Protein AF-A0A849TF58-F1 (afdb_monomer_lite)

Secondary structure (DSSP, 8-state):
------SEEEEEEEEETTEEEEEEEEEEEEE-SSSS-EEEEESS--SSS-EEEEPPPSS---TT--------------

Structure (mmCIF, N/CA/C/O backbone):
data_AF-A0A849TF58-F1
#
_entry.id   AF-A0A849TF58-F1
#
loop_
_atom_site.group_PDB
_atom_site.id
_atom_site.type_symbol
_atom_site.label_atom_id
_atom_site.label_alt_id
_atom_site.label_comp_id
_atom_site.label_asym_id
_atom_site.label_entity_id
_atom_site.label_seq_id
_atom_site.pdbx_PDB_ins_code
_atom_site.Cartn_x
_atom_site.Cartn_y
_atom_site.Cartn_z
_atom_site.occupancy
_atom_site.B_iso_or_equiv
_atom_site.auth_seq_id
_atom_site.auth_comp_id
_atom_site.auth_asym_id
_atom_site.auth_atom_id
_atom_site.pdbx_PDB_model_num
ATOM 1 N N . MET A 1 1 ? -0.302 -8.122 -22.297 1.00 43.66 1 MET A N 1
ATOM 2 C CA . MET A 1 1 ? 0.039 -7.149 -21.241 1.00 43.66 1 MET A CA 1
ATOM 3 C C . MET A 1 1 ? 1.039 -7.858 -20.357 1.00 43.66 1 MET A C 1
ATOM 5 O O . MET A 1 1 ? 0.698 -8.925 -19.873 1.00 43.66 1 MET A O 1
ATOM 9 N N . ALA A 1 2 ? 2.295 -7.410 -20.330 1.00 44.88 2 ALA A N 1
ATOM 10 C CA . ALA A 1 2 ? 3.360 -8.140 -19.647 1.00 44.88 2 ALA A CA 1
ATOM 11 C C . ALA A 1 2 ? 2.985 -8.336 -18.172 1.00 44.88 2 ALA A C 1
ATOM 13 O O . ALA A 1 2 ? 2.689 -7.357 -17.488 1.00 44.88 2 ALA A O 1
ATOM 14 N N . ASP A 1 3 ? 2.969 -9.594 -17.734 1.00 58.41 3 ASP A N 1
ATOM 15 C CA . ASP A 1 3 ? 2.744 -10.030 -16.356 1.00 58.41 3 ASP A CA 1
ATOM 16 C C . ASP A 1 3 ? 3.950 -9.595 -15.511 1.00 58.41 3 ASP A C 1
ATOM 18 O O . ASP A 1 3 ? 4.868 -10.359 -15.220 1.00 58.41 3 ASP A O 1
ATOM 22 N N . ARG A 1 4 ? 4.056 -8.288 -15.258 1.00 68.25 4 ARG A N 1
ATOM 23 C CA . ARG A 1 4 ? 5.094 -7.744 -14.394 1.00 68.25 4 ARG A CA 1
ATOM 24 C C . ARG A 1 4 ? 4.573 -7.905 -12.979 1.00 68.25 4 ARG A C 1
ATOM 26 O O . ARG A 1 4 ? 3.589 -7.264 -12.612 1.00 68.25 4 ARG A O 1
ATOM 33 N N . GLN A 1 5 ? 5.211 -8.783 -12.214 1.00 72.75 5 GLN A N 1
ATOM 34 C CA . GLN A 1 5 ? 4.893 -8.934 -10.802 1.00 72.75 5 GLN A CA 1
ATOM 35 C C . GLN A 1 5 ? 5.045 -7.574 -10.104 1.00 72.75 5 GLN A C 1
ATOM 37 O O . GLN A 1 5 ? 5.983 -6.829 -10.409 1.00 72.75 5 GLN A O 1
ATOM 42 N N . PRO A 1 6 ? 4.108 -7.213 -9.218 1.00 80.19 6 PRO A N 1
ATOM 43 C CA . PRO A 1 6 ? 4.159 -5.937 -8.528 1.00 80.19 6 PRO A CA 1
ATOM 44 C C . PRO A 1 6 ? 5.346 -5.893 -7.565 1.00 80.19 6 PRO A C 1
ATOM 46 O O . PRO A 1 6 ? 5.509 -6.787 -6.742 1.00 80.19 6 PRO A O 1
ATOM 49 N N . ASP A 1 7 ? 6.148 -4.829 -7.637 1.00 85.44 7 ASP A N 1
ATOM 50 C CA . ASP A 1 7 ? 7.280 -4.618 -6.724 1.00 85.44 7 ASP A CA 1
ATOM 51 C C . ASP A 1 7 ? 6.806 -4.393 -5.280 1.00 85.44 7 ASP A C 1
ATOM 53 O O . ASP A 1 7 ? 7.498 -4.748 -4.326 1.00 85.44 7 ASP A O 1
ATOM 57 N N . PHE A 1 8 ? 5.621 -3.794 -5.113 1.00 89.38 8 PHE A N 1
ATOM 58 C CA 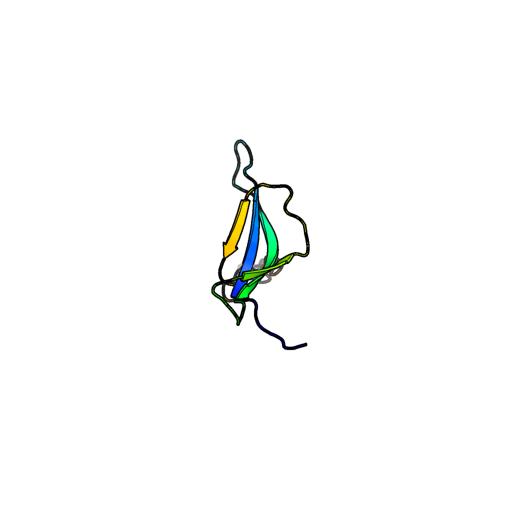. PHE A 1 8 ? 5.004 -3.560 -3.812 1.00 89.38 8 PHE A CA 1
ATOM 59 C C . PHE A 1 8 ? 3.486 -3.747 -3.859 1.00 89.38 8 PHE A C 1
ATOM 61 O O . PHE A 1 8 ? 2.821 -3.469 -4.856 1.00 89.38 8 PHE A O 1
ATOM 68 N N . VAL A 1 9 ? 2.915 -4.147 -2.730 1.00 89.62 9 VAL A N 1
ATOM 69 C CA . VAL A 1 9 ? 1.479 -4.145 -2.464 1.00 89.62 9 VAL A CA 1
ATOM 70 C C . VAL A 1 9 ? 1.118 -2.876 -1.697 1.00 89.62 9 VAL A C 1
ATOM 72 O O . VAL A 1 9 ? 1.802 -2.486 -0.747 1.00 89.62 9 VAL A O 1
ATOM 75 N N . VAL A 1 10 ? 0.025 -2.236 -2.109 1.00 92.00 10 VAL A N 1
ATOM 76 C CA . VAL A 1 10 ? -0.457 -0.986 -1.520 1.00 92.00 10 VAL A CA 1
ATOM 77 C C . VAL A 1 10 ? -1.527 -1.289 -0.478 1.00 92.00 10 VAL A C 1
ATOM 79 O O . VAL A 1 10 ? -2.571 -1.868 -0.792 1.00 92.00 10 VAL A O 1
ATOM 82 N N . TYR A 1 11 ? -1.297 -0.840 0.753 1.00 90.19 11 TYR A N 1
ATOM 83 C CA . TYR A 1 11 ? -2.244 -0.952 1.856 1.00 90.19 11 TYR A CA 1
ATOM 84 C C . TYR A 1 11 ? -2.722 0.420 2.320 1.00 90.19 11 TYR A C 1
ATOM 86 O O . TYR A 1 11 ? -1.925 1.323 2.569 1.00 90.19 11 TYR A O 1
ATOM 94 N N . SER A 1 12 ? -4.030 0.567 2.513 1.00 90.19 12 SER A N 1
ATOM 95 C CA . SER A 1 12 ? -4.598 1.645 3.315 1.00 90.19 12 SER A CA 1
ATOM 96 C C . SER A 1 12 ? -4.619 1.209 4.774 1.00 90.19 12 SER A C 1
ATOM 98 O O . SER A 1 12 ? -5.183 0.163 5.099 1.00 90.19 12 SER A O 1
ATOM 100 N N . VAL A 1 13 ? -4.011 2.009 5.648 1.00 88.50 13 VAL A N 1
ATOM 101 C CA . VAL A 1 13 ? -3.995 1.745 7.091 1.00 88.50 13 VAL A CA 1
ATOM 102 C C . VAL A 1 13 ? -4.914 2.742 7.773 1.00 88.50 13 VAL A C 1
ATOM 104 O O . VAL A 1 13 ? -4.700 3.954 7.689 1.00 88.50 13 VAL A O 1
ATOM 107 N N . ARG A 1 14 ? -5.945 2.231 8.450 1.00 85.12 14 ARG A N 1
ATOM 1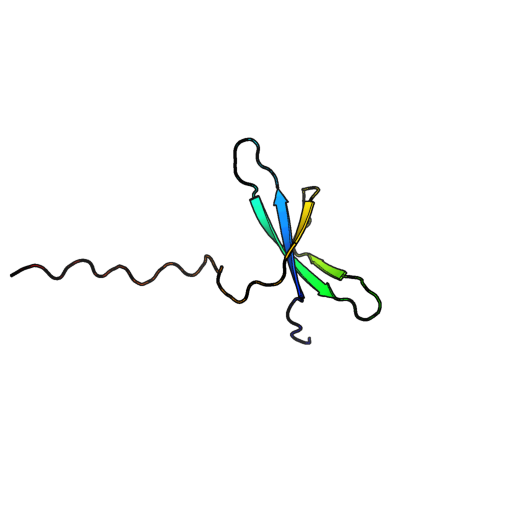08 C CA . ARG A 1 14 ? -6.889 3.051 9.210 1.00 85.12 14 ARG A CA 1
ATOM 109 C C . ARG A 1 14 ? -6.773 2.760 10.703 1.00 85.12 14 ARG A C 1
ATOM 111 O O . ARG A 1 14 ? -7.033 1.619 11.093 1.00 85.12 14 ARG A O 1
ATOM 118 N N . PRO A 1 15 ? -6.431 3.765 11.527 1.00 83.50 15 PRO A N 1
ATOM 119 C CA . PRO A 1 15 ? -6.462 3.597 12.967 1.00 83.50 15 PRO A CA 1
ATOM 120 C C . PRO A 1 15 ? -7.908 3.436 13.434 1.00 83.50 15 PRO A C 1
ATOM 122 O O . PRO A 1 15 ? -8.824 4.068 12.897 1.00 83.50 15 PRO A O 1
ATOM 125 N N . ARG A 1 16 ? -8.109 2.587 14.438 1.00 81.06 16 ARG A N 1
ATOM 126 C CA . ARG A 1 16 ? -9.381 2.460 15.148 1.00 81.06 16 ARG A CA 1
ATOM 127 C C . ARG A 1 16 ? -9.159 2.796 16.610 1.00 81.06 16 ARG A C 1
ATOM 129 O O . ARG A 1 16 ? -8.244 2.278 17.240 1.00 81.06 16 ARG A O 1
ATOM 136 N N . GLU A 1 17 ? -10.012 3.654 17.150 1.00 80.75 17 GLU A N 1
ATOM 137 C CA . GLU A 1 17 ? -9.945 4.013 18.560 1.00 80.75 17 GLU A CA 1
ATOM 138 C C . GLU A 1 17 ? -10.247 2.775 19.418 1.00 80.75 17 GLU A C 1
ATOM 140 O O . GLU A 1 17 ? -11.282 2.128 19.251 1.00 80.75 17 GLU A O 1
ATOM 145 N N . GLY A 1 18 ? -9.294 2.390 20.270 1.00 82.88 18 GLY A N 1
ATOM 146 C CA . GLY A 1 18 ? -9.411 1.219 21.144 1.00 82.88 18 GLY A CA 1
ATOM 147 C C . GLY A 1 18 ? -9.216 -0.148 20.472 1.00 82.88 18 GLY A C 1
ATOM 148 O O . GLY A 1 18 ? -9.431 -1.164 21.130 1.00 82.88 18 GLY A O 1
ATOM 149 N N . ALA A 1 19 ? -8.804 -0.218 19.200 1.00 82.06 19 ALA A N 1
ATOM 150 C CA . ALA A 1 19 ? -8.575 -1.492 18.514 1.00 82.06 19 ALA A CA 1
ATOM 151 C C . ALA A 1 19 ? -7.358 -1.459 17.580 1.00 82.06 19 ALA A C 1
ATOM 153 O O . ALA A 1 19 ? -6.731 -0.426 17.363 1.00 82.06 19 ALA A O 1
ATOM 154 N N . ARG A 1 20 ? -7.013 -2.628 17.028 1.00 81.50 20 ARG A N 1
ATOM 155 C CA . ARG A 1 20 ? -5.915 -2.763 16.065 1.00 81.50 20 ARG A CA 1
ATOM 156 C C . ARG A 1 20 ? -6.229 -2.010 14.773 1.00 81.50 20 ARG A C 1
ATOM 158 O O . ARG A 1 20 ? -7.375 -1.991 14.316 1.00 81.50 20 ARG A O 1
ATOM 165 N N . ASP A 1 21 ? -5.181 -1.455 14.178 1.00 85.69 21 ASP A N 1
ATOM 166 C CA . ASP A 1 21 ? -5.248 -0.797 12.880 1.00 85.69 21 ASP A CA 1
ATOM 167 C C . ASP A 1 21 ? -5.795 -1.750 11.817 1.00 85.69 21 ASP A C 1
ATOM 169 O O . ASP A 1 21 ? -5.400 -2.914 11.724 1.00 85.69 21 ASP A O 1
ATOM 173 N N . VAL A 1 22 ? -6.701 -1.240 10.987 1.00 86.25 22 VAL A N 1
ATOM 174 C CA . VAL A 1 22 ? -7.259 -1.991 9.866 1.00 86.25 22 VAL A CA 1
ATOM 175 C C . VAL A 1 22 ? -6.362 -1.782 8.659 1.00 86.25 22 VAL A C 1
ATOM 177 O O . VAL A 1 22 ? -6.240 -0.664 8.155 1.00 86.25 22 VAL A O 1
ATOM 180 N N . TRP A 1 23 ? -5.770 -2.872 8.183 1.00 88.25 23 TRP A N 1
ATOM 181 C CA . TRP A 1 23 ? -4.980 -2.909 6.960 1.00 88.25 23 TRP A CA 1
ATOM 182 C C . TRP A 1 23 ? -5.869 -3.403 5.828 1.00 88.25 23 TRP A C 1
ATOM 184 O O . TRP A 1 23 ? -6.407 -4.503 5.882 1.00 88.25 23 TRP A O 1
ATOM 194 N N . THR A 1 24 ? -6.073 -2.568 4.816 1.00 88.25 24 THR A N 1
ATOM 195 C CA . THR A 1 24 ? -6.879 -2.910 3.639 1.00 88.25 24 THR A CA 1
ATOM 196 C C . THR A 1 24 ? -5.984 -2.872 2.415 1.00 88.25 24 THR A C 1
ATOM 198 O O . THR A 1 24 ? -5.399 -1.829 2.133 1.00 88.25 24 THR A O 1
ATOM 201 N N . ARG A 1 25 ? -5.865 -3.984 1.685 1.00 89.75 25 ARG A N 1
ATOM 202 C CA . ARG A 1 25 ? -5.174 -3.996 0.391 1.00 89.75 25 ARG A CA 1
ATOM 203 C C . ARG A 1 25 ? -6.011 -3.204 -0.614 1.00 89.75 25 ARG A C 1
ATOM 205 O O . ARG A 1 25 ? -7.186 -3.503 -0.788 1.00 89.75 25 ARG A O 1
ATOM 212 N N . ILE A 1 26 ? -5.411 -2.191 -1.234 1.00 91.06 26 ILE A N 1
ATOM 213 C CA . ILE A 1 26 ? -6.097 -1.280 -2.169 1.00 91.06 26 ILE A CA 1
ATOM 214 C C . ILE A 1 26 ? -5.462 -1.242 -3.563 1.00 91.06 26 ILE A C 1
ATOM 216 O O . ILE A 1 26 ? -5.973 -0.544 -4.435 1.00 91.06 26 ILE A O 1
ATOM 220 N N . GLY A 1 27 ? -4.349 -1.953 -3.772 1.00 90.44 27 GLY A N 1
ATOM 221 C CA . GLY A 1 27 ? -3.707 -2.011 -5.080 1.00 90.44 27 GLY A CA 1
ATOM 222 C C . GLY A 1 27 ? -2.268 -2.521 -5.063 1.00 90.44 27 GLY A C 1
ATOM 223 O O . GLY A 1 27 ? -1.841 -3.224 -4.139 1.00 90.44 27 GLY A O 1
ATOM 224 N N . ALA A 1 28 ? -1.523 -2.138 -6.097 1.00 91.44 28 ALA A N 1
ATOM 225 C CA . ALA A 1 28 ? -0.136 -2.523 -6.345 1.00 91.44 28 ALA A CA 1
ATOM 226 C C . ALA A 1 28 ? 0.720 -1.317 -6.767 1.00 91.44 28 ALA A C 1
ATOM 228 O O . ALA A 1 28 ? 0.211 -0.345 -7.325 1.00 91.44 28 ALA A O 1
ATOM 229 N N . ALA A 1 29 ? 2.023 -1.377 -6.499 1.00 90.56 29 ALA A N 1
ATOM 230 C CA . ALA A 1 29 ? 2.986 -0.374 -6.925 1.00 90.56 29 ALA A CA 1
ATOM 231 C C . ALA A 1 29 ? 4.139 -1.003 -7.705 1.00 90.56 29 ALA A C 1
ATOM 233 O O . ALA A 1 29 ? 4.591 -2.106 -7.400 1.00 90.56 29 ALA A O 1
ATOM 234 N N . PHE A 1 30 ? 4.632 -0.246 -8.676 1.00 88.62 30 PHE A N 1
ATOM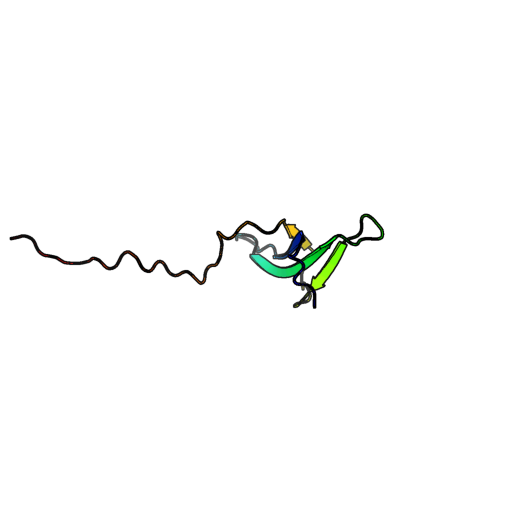 235 C CA . PHE A 1 30 ? 5.701 -0.641 -9.582 1.00 88.62 30 PHE A CA 1
ATOM 236 C C . PHE A 1 30 ? 6.788 0.419 -9.564 1.00 88.62 30 PHE A C 1
ATOM 238 O O . PHE A 1 30 ? 6.489 1.620 -9.559 1.00 88.62 30 PHE A O 1
ATOM 245 N N . LYS A 1 31 ? 8.048 -0.009 -9.593 1.00 87.06 31 LYS A N 1
ATOM 246 C CA . LYS A 1 31 ? 9.156 0.925 -9.794 1.00 87.06 31 LYS A CA 1
ATOM 247 C C . LYS A 1 31 ? 9.094 1.484 -11.209 1.00 87.06 31 LYS A C 1
ATOM 249 O O . LYS A 1 31 ? 8.951 0.746 -12.184 1.00 87.06 31 LYS A O 1
ATOM 254 N N . HIS A 1 32 ? 9.164 2.803 -11.313 1.00 81.88 32 HIS A N 1
ATOM 255 C CA . HIS A 1 32 ? 9.192 3.480 -12.595 1.00 81.88 32 HIS A CA 1
ATOM 256 C C . HIS A 1 32 ? 10.597 3.385 -13.205 1.00 81.88 32 HIS A C 1
ATOM 258 O O . HIS A 1 32 ? 11.595 3.444 -12.499 1.00 81.88 32 HIS A O 1
ATOM 264 N N . ASP A 1 33 ? 10.679 3.251 -14.526 1.00 74.25 33 ASP A N 1
ATOM 265 C CA . ASP A 1 33 ? 11.952 3.017 -15.227 1.00 74.25 33 ASP A CA 1
ATOM 266 C C . ASP A 1 33 ? 12.816 4.287 -15.325 1.00 74.25 33 ASP A C 1
ATOM 268 O O . ASP A 1 33 ? 14.041 4.253 -15.340 1.00 74.25 33 ASP A O 1
ATOM 272 N N . ARG A 1 34 ? 12.156 5.449 -15.370 1.00 69.25 34 ARG A N 1
ATOM 273 C CA . ARG A 1 34 ? 12.780 6.724 -15.754 1.00 69.25 34 ARG A CA 1
ATOM 274 C C . ARG A 1 34 ? 13.315 7.566 -14.588 1.00 69.25 34 ARG A C 1
ATOM 276 O O . ARG A 1 34 ? 13.870 8.631 -14.838 1.00 69.25 34 ARG A O 1
ATOM 283 N N . ALA A 1 35 ? 13.083 7.149 -13.342 1.00 70.75 35 ALA A N 1
ATOM 284 C CA . ALA A 1 35 ? 13.476 7.859 -12.119 1.00 70.75 35 ALA A CA 1
ATOM 285 C C . ALA A 1 35 ? 13.273 6.961 -10.883 1.00 70.75 35 ALA A C 1
ATOM 287 O O . ALA A 1 35 ? 12.627 5.923 -10.992 1.00 70.75 35 ALA A O 1
ATOM 288 N N . ASP A 1 36 ? 13.704 7.414 -9.698 1.00 78.62 36 ASP A N 1
ATOM 289 C CA . ASP A 1 36 ? 13.394 6.800 -8.387 1.00 78.62 36 ASP A CA 1
ATOM 290 C C . ASP A 1 36 ? 11.924 7.049 -7.965 1.00 78.62 36 ASP A C 1
ATOM 292 O O . ASP A 1 36 ? 11.600 7.492 -6.866 1.00 78.62 36 ASP A O 1
ATOM 296 N N . GLY A 1 37 ? 11.008 6.870 -8.917 1.00 82.81 37 GLY A N 1
ATOM 297 C CA . GLY A 1 37 ? 9.577 7.087 -8.765 1.00 82.81 37 GLY A CA 1
ATOM 298 C C . GLY A 1 37 ? 8.819 5.768 -8.691 1.00 82.81 37 GLY A C 1
ATOM 299 O O . GLY A 1 37 ? 9.256 4.739 -9.208 1.00 82.81 37 GLY A O 1
ATOM 300 N N . LEU A 1 38 ? 7.638 5.808 -8.082 1.00 88.19 38 LEU A N 1
ATOM 301 C CA . LEU A 1 38 ? 6.739 4.664 -7.974 1.00 88.19 38 LEU A CA 1
ATOM 302 C C . LEU A 1 38 ? 5.438 4.977 -8.705 1.00 88.19 38 LEU A C 1
ATOM 304 O O . LEU A 1 38 ? 4.854 6.045 -8.530 1.00 88.19 38 LEU A O 1
ATOM 308 N N . THR A 1 39 ? 4.980 4.032 -9.517 1.00 88.62 39 THR A N 1
ATOM 309 C CA . THR A 1 39 ? 3.654 4.080 -10.137 1.00 88.62 39 THR A CA 1
ATOM 310 C C . THR A 1 39 ? 2.696 3.256 -9.295 1.00 88.62 39 THR A C 1
ATOM 312 O O . THR A 1 39 ? 2.973 2.090 -9.025 1.00 88.62 39 THR A O 1
ATOM 315 N N . LEU A 1 40 ? 1.580 3.855 -8.882 1.00 88.88 40 LEU A N 1
ATOM 316 C CA . LEU A 1 40 ? 0.549 3.211 -8.068 1.00 88.88 40 LEU A CA 1
ATOM 317 C C . LEU A 1 40 ? -0.657 2.874 -8.944 1.00 88.88 40 LEU A C 1
ATOM 319 O O . LEU A 1 40 ? -1.233 3.764 -9.566 1.00 88.88 40 LEU A O 1
ATOM 323 N N . LEU A 1 41 ? -1.055 1.605 -8.956 1.00 89.50 41 LEU A N 1
ATOM 324 C CA . LEU A 1 41 ? -2.338 1.159 -9.490 1.00 89.50 41 LEU A CA 1
ATOM 325 C C . LEU A 1 41 ? -3.273 0.917 -8.307 1.00 89.50 41 LEU A C 1
ATOM 327 O O . LEU A 1 41 ? -2.994 0.060 -7.469 1.00 89.50 41 LEU A O 1
ATOM 331 N N . LEU A 1 42 ? -4.340 1.711 -8.216 1.00 89.38 42 LEU A N 1
ATOM 332 C CA . LEU A 1 42 ? -5.292 1.685 -7.108 1.00 89.38 42 LEU A CA 1
ATOM 333 C C . LEU A 1 42 ? -6.667 1.249 -7.613 1.00 89.38 42 LEU A C 1
ATOM 335 O O . LEU A 1 42 ? -7.241 1.917 -8.470 1.00 89.38 42 LEU A O 1
ATOM 339 N N . ASP A 1 43 ? -7.210 0.186 -7.027 1.00 87.25 43 ASP A N 1
ATOM 340 C CA . ASP A 1 43 ? -8.591 -0.254 -7.264 1.00 87.25 4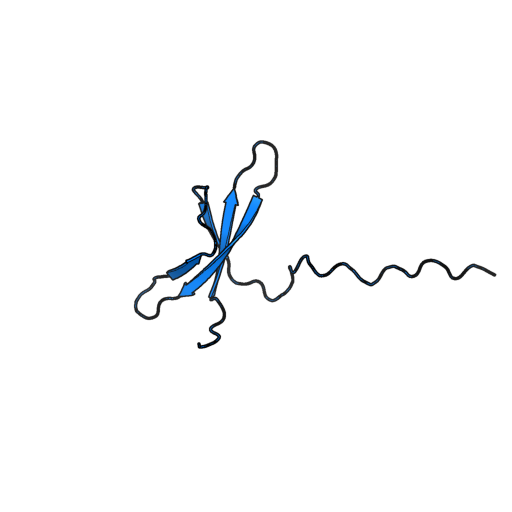3 ASP A CA 1
ATOM 341 C C . ASP A 1 43 ? -9.590 0.525 -6.394 1.00 87.25 43 ASP A C 1
ATOM 343 O O . ASP A 1 43 ? -10.773 0.635 -6.713 1.00 87.25 43 ASP A O 1
ATOM 347 N N . ALA A 1 44 ? -9.112 1.088 -5.280 1.00 86.31 44 ALA A N 1
ATOM 348 C CA . ALA A 1 44 ? -9.911 1.878 -4.355 1.00 86.31 44 ALA A CA 1
ATOM 349 C C . ALA A 1 44 ? -9.155 3.121 -3.879 1.00 86.31 44 ALA A C 1
ATOM 351 O O . ALA A 1 44 ? -7.952 3.086 -3.606 1.00 86.31 44 ALA A O 1
ATOM 352 N N . LEU A 1 45 ? -9.890 4.224 -3.715 1.00 86.31 45 LEU A N 1
ATOM 353 C CA . LEU A 1 45 ? -9.337 5.445 -3.142 1.00 86.31 45 LEU A CA 1
ATOM 354 C C . LEU A 1 45 ? -9.260 5.324 -1.611 1.00 86.31 45 LEU A C 1
ATOM 356 O O . LEU A 1 45 ? -10.263 5.003 -0.964 1.00 86.31 45 LEU A O 1
ATOM 360 N N . PRO A 1 46 ? -8.096 5.597 -0.997 1.00 82.94 46 PRO A N 1
ATOM 361 C CA . PRO A 1 46 ? -7.978 5.596 0.450 1.00 82.94 46 PRO A CA 1
ATOM 362 C C . PRO A 1 46 ? -8.792 6.755 1.036 1.00 82.94 46 PRO A C 1
ATOM 364 O O . PRO A 1 46 ? -8.517 7.922 0.786 1.00 82.94 46 PRO A O 1
ATOM 367 N N . ILE A 1 47 ? -9.775 6.428 1.875 1.00 81.25 47 ILE A N 1
ATOM 368 C CA . ILE A 1 47 ? -10.543 7.418 2.657 1.00 81.25 47 ILE A CA 1
ATOM 369 C C . ILE A 1 47 ? -9.693 7.971 3.829 1.00 81.25 47 ILE A C 1
ATOM 371 O O . ILE A 1 47 ? -10.052 8.949 4.479 1.00 81.25 47 ILE A O 1
ATOM 375 N N . GLY A 1 48 ? -8.563 7.323 4.134 1.00 73.88 48 GLY A N 1
ATOM 376 C CA . GLY A 1 48 ? -7.621 7.732 5.176 1.00 73.88 48 GLY A CA 1
ATOM 377 C C . GLY A 1 48 ? -6.447 8.561 4.649 1.00 73.88 48 GLY A C 1
ATOM 378 O O . GLY A 1 48 ? -6.245 8.712 3.451 1.00 73.88 48 GLY A O 1
ATOM 379 N N . ARG A 1 49 ? -5.615 9.055 5.572 1.00 78.62 49 ARG A N 1
ATOM 380 C CA . ARG A 1 49 ? -4.406 9.844 5.262 1.00 78.62 49 ARG A CA 1
ATOM 381 C C . ARG A 1 49 ? -3.139 9.007 5.057 1.00 78.62 49 ARG A C 1
ATOM 383 O O . ARG A 1 49 ? -2.110 9.560 4.687 1.00 78.62 49 ARG A O 1
ATOM 390 N N . LYS A 1 50 ? -3.186 7.702 5.351 1.00 86.25 50 LYS A N 1
ATOM 391 C CA . LYS A 1 50 ? -2.006 6.830 5.379 1.00 86.25 50 LYS A CA 1
ATOM 392 C C . LYS A 1 50 ? -2.136 5.688 4.379 1.00 86.25 50 LYS A C 1
ATOM 394 O O . LYS A 1 50 ? -3.073 4.890 4.440 1.00 86.25 50 LYS A O 1
ATOM 399 N N . VAL A 1 51 ? -1.141 5.604 3.504 1.00 89.56 51 VAL A N 1
ATOM 400 C CA . VAL A 1 51 ? -0.924 4.496 2.579 1.00 89.56 51 VAL A CA 1
ATOM 401 C C . VAL A 1 51 ? 0.465 3.935 2.850 1.00 89.56 51 VAL A C 1
ATOM 403 O O . VAL A 1 51 ? 1.413 4.693 3.043 1.00 89.56 51 VAL A O 1
ATOM 406 N N . VAL A 1 52 ? 0.570 2.614 2.918 1.00 89.50 52 VAL A N 1
ATOM 407 C CA . VAL A 1 52 ? 1.818 1.899 3.176 1.00 89.50 52 VAL A CA 1
ATOM 408 C C . VAL A 1 52 ? 2.094 0.973 2.003 1.00 89.50 52 VAL A C 1
ATOM 410 O O . VAL A 1 52 ? 1.214 0.228 1.573 1.00 89.50 52 VAL A O 1
ATOM 413 N N . LEU A 1 53 ? 3.322 1.030 1.497 1.00 89.88 53 LEU A N 1
ATOM 414 C CA . LEU A 1 53 ? 3.830 0.125 0.475 1.00 89.88 53 LEU A CA 1
ATOM 415 C C . LEU A 1 53 ? 4.641 -0.956 1.168 1.00 89.88 53 LEU A C 1
ATOM 417 O O . LEU A 1 53 ? 5.573 -0.648 1.909 1.00 89.88 53 LEU A O 1
ATOM 421 N N . MET A 1 54 ? 4.274 -2.210 0.943 1.00 86.81 54 MET A N 1
ATOM 422 C CA . MET A 1 54 ? 5.032 -3.349 1.446 1.00 86.81 54 MET A CA 1
ATOM 423 C C . MET A 1 54 ? 5.486 -4.211 0.278 1.00 86.81 54 MET A C 1
ATOM 425 O O . MET A 1 54 ? 4.728 -4.341 -0.680 1.00 86.81 54 MET A O 1
ATOM 429 N N . PRO A 1 55 ? 6.685 -4.811 0.329 1.00 85.62 55 PRO A N 1
ATOM 430 C CA . PRO A 1 55 ? 7.053 -5.814 -0.659 1.00 85.62 55 PRO A CA 1
ATOM 431 C C . PRO A 1 55 ? 6.005 -6.939 -0.654 1.00 85.62 55 PRO A C 1
ATOM 433 O O . PRO A 1 55 ? 5.433 -7.229 0.407 1.00 85.62 55 PRO A O 1
ATOM 436 N N . 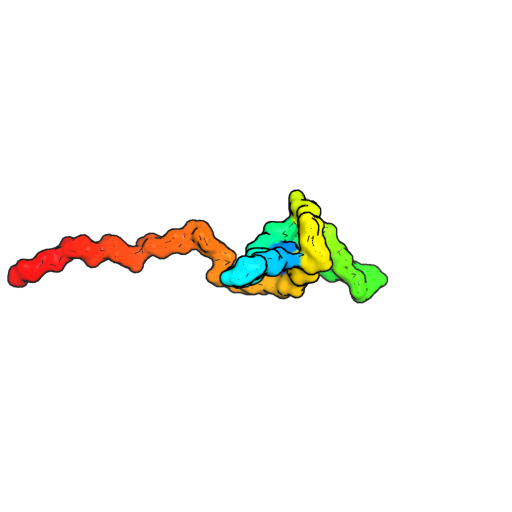PRO A 1 56 ? 5.708 -7.553 -1.811 1.00 77.62 56 PRO A N 1
ATOM 437 C CA . PRO A 1 56 ? 4.862 -8.733 -1.845 1.00 77.62 56 PRO A CA 1
ATOM 438 C C . PRO A 1 56 ? 5.501 -9.791 -0.941 1.00 77.62 56 PRO A C 1
ATOM 440 O O . PRO A 1 56 ? 6.647 -10.190 -1.146 1.00 77.62 56 PRO A O 1
ATOM 443 N N . LYS A 1 57 ? 4.782 -10.207 0.105 1.00 68.19 57 LYS A N 1
ATOM 444 C CA . LYS A 1 57 ? 5.154 -11.426 0.820 1.00 68.19 57 LYS A CA 1
ATOM 445 C C . LYS A 1 57 ? 5.017 -12.560 -0.192 1.00 68.19 57 LYS A C 1
ATOM 447 O O . LYS A 1 57 ? 3.958 -12.667 -0.808 1.00 68.19 57 LYS A O 1
ATOM 452 N N . ALA A 1 58 ? 6.074 -13.349 -0.378 1.00 57.91 58 ALA A N 1
ATOM 453 C CA . ALA A 1 58 ? 5.940 -14.649 -1.021 1.00 57.91 58 ALA A CA 1
ATOM 454 C C . ALA A 1 58 ? 4.809 -15.394 -0.295 1.00 57.91 58 ALA A C 1
ATOM 456 O O . ALA A 1 58 ? 4.755 -15.368 0.932 1.00 57.91 58 ALA A O 1
ATOM 457 N N . ASP A 1 59 ? 3.863 -15.898 -1.073 1.00 51.16 59 ASP A N 1
ATOM 458 C CA . ASP A 1 59 ? 2.575 -16.472 -0.695 1.00 51.16 59 ASP A CA 1
ATOM 459 C C . ASP A 1 59 ? 2.534 -17.156 0.688 1.00 51.16 59 ASP A C 1
ATOM 461 O O . ASP A 1 59 ? 2.864 -18.329 0.807 1.00 51.16 59 ASP A O 1
ATOM 465 N N . GLU A 1 60 ? 2.076 -16.452 1.730 1.00 47.59 60 GLU A N 1
ATOM 466 C CA . GLU A 1 60 ? 1.707 -17.069 3.024 1.00 47.59 60 GLU A CA 1
ATOM 467 C C . GLU A 1 60 ? 0.454 -16.451 3.682 1.00 47.59 60 GLU A C 1
ATOM 469 O O . GLU A 1 60 ? 0.027 -16.904 4.737 1.00 47.59 60 GLU A O 1
ATOM 474 N N . ASP A 1 61 ? -0.196 -15.457 3.070 1.00 45.09 61 ASP A N 1
ATOM 475 C CA . ASP A 1 61 ? -1.405 -14.828 3.630 1.00 45.09 61 ASP A CA 1
ATOM 476 C C . ASP A 1 61 ? -2.488 -14.684 2.549 1.00 45.09 61 ASP A C 1
ATOM 478 O O . ASP A 1 61 ? -2.867 -13.588 2.133 1.00 45.09 61 ASP A O 1
ATOM 482 N N . ASP A 1 62 ? -2.978 -15.833 2.085 1.00 47.47 62 ASP A N 1
ATOM 483 C CA . ASP A 1 62 ? -4.281 -15.956 1.439 1.00 47.47 62 ASP A CA 1
ATOM 484 C C . ASP A 1 62 ? -5.296 -16.451 2.492 1.00 47.47 62 ASP A C 1
ATOM 486 O O . ASP A 1 62 ? -5.311 -17.638 2.831 1.00 47.47 62 ASP A O 1
ATOM 490 N N . PRO A 1 63 ? -6.140 -15.576 3.074 1.00 41.88 63 PRO A N 1
ATOM 491 C CA . PRO A 1 63 ? -7.130 -15.997 4.062 1.00 41.88 63 PRO A CA 1
ATOM 492 C C . PRO A 1 63 ? -8.337 -16.736 3.448 1.00 41.88 63 PRO A C 1
ATOM 494 O O . PRO A 1 63 ? -9.314 -16.956 4.162 1.00 41.88 63 PRO A O 1
ATOM 497 N N . ALA A 1 64 ? -8.301 -17.136 2.166 1.00 47.44 64 ALA A N 1
ATOM 498 C CA . ALA A 1 64 ? -9.278 -18.062 1.584 1.00 47.44 64 ALA A CA 1
ATOM 499 C C . ALA A 1 64 ? -8.813 -19.532 1.609 1.00 47.44 64 ALA A C 1
ATOM 501 O O . ALA A 1 64 ? -9.560 -20.422 1.201 1.00 47.44 64 ALA A O 1
ATOM 502 N N . SER A 1 65 ? -7.635 -19.822 2.169 1.00 42.56 65 SER A N 1
ATOM 503 C CA . SER A 1 65 ? -7.270 -21.185 2.565 1.00 42.56 65 SER A CA 1
ATOM 504 C C . SER A 1 65 ? -7.850 -21.499 3.948 1.00 42.56 65 SER A C 1
ATOM 506 O O . SER A 1 65 ? -7.167 -21.435 4.969 1.00 42.56 65 SER A O 1
ATOM 508 N N . GLU A 1 66 ? -9.143 -21.830 3.996 1.00 42.16 66 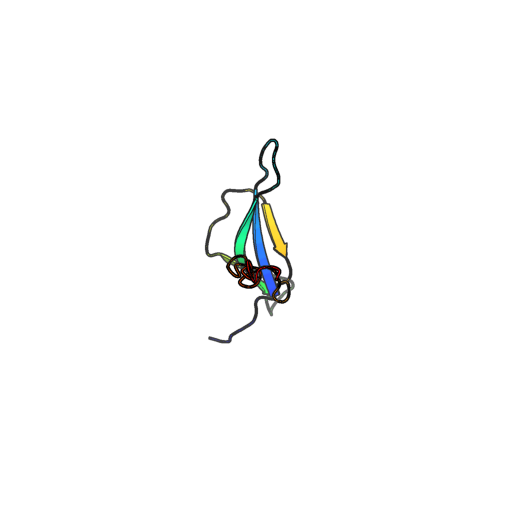GLU A N 1
ATOM 509 C CA . GLU A 1 66 ? -9.703 -22.564 5.134 1.00 42.16 66 GLU A CA 1
ATOM 510 C C . GLU A 1 66 ? -8.850 -23.825 5.404 1.00 42.16 66 GLU A C 1
ATOM 512 O O . GLU A 1 66 ? -8.501 -24.546 4.463 1.00 42.16 66 GLU A O 1
ATOM 517 N N . PRO A 1 67 ? -8.509 -24.139 6.669 1.00 43.06 67 PRO A N 1
ATOM 518 C CA . PRO A 1 67 ? -7.727 -25.321 7.008 1.00 43.06 67 PRO A CA 1
ATOM 519 C C . PRO A 1 67 ? -8.563 -26.586 6.779 1.00 43.06 67 PRO A C 1
ATOM 521 O O . PRO A 1 67 ? -9.318 -27.038 7.642 1.00 43.06 67 PRO A O 1
ATOM 524 N N . ALA A 1 68 ? -8.404 -27.195 5.608 1.00 50.41 68 ALA A N 1
ATOM 525 C CA . ALA A 1 68 ? -9.032 -28.457 5.245 1.00 50.41 68 ALA A CA 1
ATOM 526 C C . ALA A 1 68 ? -8.307 -29.692 5.816 1.00 50.41 68 ALA A C 1
ATOM 528 O O . ALA A 1 68 ? -8.342 -30.740 5.194 1.00 50.41 68 ALA A O 1
ATOM 529 N N . GLU A 1 69 ? -7.682 -29.639 6.998 1.00 52.06 69 GLU A N 1
ATOM 530 C CA . GLU A 1 69 ? -7.117 -30.845 7.634 1.00 52.06 69 GLU A CA 1
ATOM 531 C C . GLU A 1 69 ? -7.168 -30.797 9.169 1.00 52.06 69 GLU A C 1
ATOM 533 O O . GLU A 1 69 ? -6.161 -30.751 9.861 1.00 52.06 69 GLU A O 1
ATOM 538 N N . ALA A 1 70 ? -8.373 -30.861 9.743 1.00 50.03 70 ALA A N 1
ATOM 539 C CA . ALA A 1 70 ? -8.539 -31.334 11.128 1.00 50.03 70 ALA A CA 1
ATOM 540 C C . ALA A 1 70 ? -9.881 -32.042 11.396 1.00 50.03 70 ALA A C 1
ATOM 542 O O . ALA A 1 70 ? -10.259 -32.271 12.544 1.00 50.03 70 ALA A O 1
ATOM 543 N N . ARG A 1 71 ? -10.615 -32.465 10.355 1.00 49.34 71 ARG A N 1
ATOM 544 C CA . ARG A 1 71 ? -11.772 -33.366 10.507 1.00 49.34 71 ARG A CA 1
ATOM 545 C C . ARG A 1 71 ? -11.344 -34.836 10.407 1.00 49.34 71 ARG A C 1
ATOM 547 O O . ARG A 1 71 ? -11.805 -35.565 9.540 1.00 49.34 71 ARG A O 1
ATOM 554 N N . LYS A 1 72 ? -10.506 -35.301 11.336 1.00 45.91 72 LYS A N 1
ATOM 555 C CA . LYS A 1 72 ? -10.425 -36.731 11.697 1.00 45.91 72 LYS A CA 1
ATOM 556 C C . LYS A 1 72 ? -10.872 -36.912 13.146 1.00 45.91 72 LYS A C 1
ATOM 558 O O . LYS A 1 72 ? -10.138 -37.390 13.999 1.00 45.91 72 LYS A O 1
ATOM 563 N N . SER A 1 73 ? -12.122 -36.535 13.409 1.00 47.94 73 SER A N 1
ATOM 564 C CA . SER A 1 73 ? -12.861 -37.066 14.552 1.00 47.94 73 SER A CA 1
ATOM 565 C C . SER A 1 73 ? -13.362 -38.472 14.225 1.00 47.94 73 SER A C 1
ATOM 567 O O . SER A 1 73 ? -14.035 -38.666 13.215 1.00 47.94 73 SER A O 1
ATOM 569 N N . ARG A 1 74 ? -13.119 -39.387 15.171 1.00 52.12 74 ARG A N 1
ATOM 570 C CA . ARG A 1 74 ? -13.745 -40.706 15.375 1.00 52.12 74 ARG A CA 1
ATOM 571 C C . ARG A 1 74 ? -13.264 -41.867 14.495 1.00 52.12 74 ARG A C 1
ATOM 573 O O . ARG A 1 74 ? -13.945 -42.285 13.566 1.00 52.12 74 ARG A O 1
ATOM 580 N N . LYS A 1 75 ? -12.217 -42.554 14.962 1.00 42.59 75 LYS A N 1
ATOM 581 C CA . LYS A 1 75 ? -12.341 -44.008 15.152 1.00 42.59 75 LYS A CA 1
ATOM 582 C C . LYS A 1 75 ? -12.223 -44.323 16.642 1.00 42.59 75 LYS A C 1
ATOM 584 O O . LYS A 1 75 ? -11.323 -43.834 17.312 1.00 42.59 75 LYS A O 1
ATOM 589 N N . ALA A 1 76 ? -13.243 -45.018 17.128 1.00 43.12 76 ALA A N 1
ATOM 590 C CA . ALA A 1 76 ? -13.517 -45.355 18.515 1.00 43.12 76 ALA A CA 1
ATOM 591 C C . ALA A 1 76 ? -12.456 -46.295 19.123 1.00 43.12 76 ALA A C 1
ATOM 593 O O . ALA A 1 76 ? -11.800 -47.016 18.368 1.00 43.12 76 ALA A O 1
ATOM 594 N N . PRO A 1 77 ? -12.319 -46.318 20.462 1.00 52.56 77 PRO A N 1
ATOM 595 C CA . PRO A 1 77 ? -11.581 -47.355 21.169 1.00 52.56 77 PRO A CA 1
ATOM 596 C C . PRO A 1 77 ? -12.378 -48.671 21.157 1.00 52.56 77 PRO A C 1
ATOM 598 O O . PRO A 1 77 ? -13.594 -48.678 21.358 1.00 52.56 77 PRO A O 1
ATOM 601 N N . THR A 1 78 ? -11.691 -49.782 20.924 1.00 44.00 78 THR A N 1
ATOM 602 C CA . THR A 1 78 ? -12.097 -51.151 21.274 1.00 44.00 78 THR A CA 1
ATOM 603 C C . THR A 1 78 ? -10.831 -51.968 21.419 1.00 44.00 78 THR A C 1
ATOM 605 O O . THR A 1 78 ? -9.947 -51.803 20.548 1.00 44.00 78 THR A O 1
#

pLDDT: mean 73.03, std 17.91, range [41.88, 92.0]

Radius of gyration: 19.41 Å; chains: 1; bounding box: 27×61×42 Å

Sequence (78 aa):
MADRQPDFVVYSVRPREGARDVWTRIGAAFKHDRADGLTLLLDALPIGRKVVLMPPKADEDDPASEPAEARKSRKAPT

Foldseek 3Di:
DDPDPAQWWKWQWADDVPDDIDTDGFFGWHQDPPDRDIDTDGPDDRPDPDMDIDGDDDDDDDPVPDPPPDPPPDDDDD